Protein AF-F2Q1A2-F1 (afdb_monomer)

Nearest PDB structures (foldseek):
  2g0q-assembly1_A  TM=7.206E-01  e=4.150E-07  Arabidopsis thaliana
  2jqv-assembly1_A  TM=7.112E-01  e=9.853E-07  Arabidopsis thaliana
  3jud-assembly1_A  TM=7.748E-01  e=4.427E-05  Homo sapiens
  3jub-assembly1_A  TM=7.710E-01  e=8.843E-05  Homo sapiens
  1vkb-assembly1_A  TM=7.550E-01  e=1.114E-04  Mus musculus

InterPro domains:
  IPR009288 Gamma-glutamylcyclotransferase, AIG2-like domain [PF06094] (17-131)
  IPR013024 Gamma-glutamyl cyclotransferase-like [cd06661] (17-91)
  IPR036568 Gamma-glutamyl cyclotransferase-like superfamily [SSF110857] (16-125)
  IPR045038 Protein AIG2-like [PTHR31544] (1-139)

Mean predicted aligned error: 6.3 Å

Secondary structure (DSSP, 8-state):
---------PPPPPEEEEE-SGGG-HHHHHHHHT-SSPPP-EEEEEEEEEEEEETTEEEEEEEEEEEEEEEEEEEEEE-SHHHHHHHHHHHGGGEEEEEEEEEESSSPSPSEEEEEEEEE-S-GGGEE-----HHHHHHHTT---

Sequence (145 aa):
MAEQTKSHIADPPTGLYFFYGTLMDPTLLVQLLHLDKLPDLRPASIKGYKFKLWGPYPALLDDEHDNSAVIEGAVYNVESVEHAHALANYETKNYTTGTTTAYYSDGQQPETDQVTIYVFAGNRSDLTEGDFNLQRWMKMMGRGK

Organism: Trichophyton equinum (strain ATCC MYA-4606 / CBS 127.97) (NCBI:txid559882)

Foldseek 3Di:
DDPPPPPCPDQQDFFKAWDLWQVLPQVVLCVLVVDPDRFDWFKWKFAFWDWFDLDQTIAIAPVDTDRPDIGITTMGGGPDSSSSVSVDVVCDPQWDKDWGKIATDPPDPPRIDIHIYIHGPDDPVSTDHDDHDNQVVCVVVVNHD

Solvent-accessible surface area (backbone atoms only — not comparable to full-atom values): 8452 Å² total; per-residue (Å²): 144,77,84,77,77,73,77,79,73,70,79,54,73,62,42,44,31,46,30,69,45,76,71,59,38,41,70,53,43,24,69,66,58,69,47,96,54,76,64,78,61,48,51,24,32,38,67,32,49,38,60,29,20,49,77,94,39,62,30,35,38,94,88,47,70,32,85,84,35,71,48,68,36,24,35,38,75,36,89,40,58,69,46,24,46,44,51,50,62,70,59,36,83,43,36,43,81,46,74,48,62,36,39,50,74,80,86,53,86,71,54,58,47,76,23,39,31,70,30,51,58,53,70,71,88,63,49,40,89,61,82,79,52,65,69,62,52,30,49,74,70,70,68,52,130

Structure (mmCIF, N/CA/C/O backbone):
data_AF-F2Q1A2-F1
#
_entry.id   AF-F2Q1A2-F1
#
loop_
_atom_site.group_PDB
_atom_site.id
_atom_site.type_symbol
_atom_site.label_atom_id
_atom_site.label_alt_id
_atom_site.label_comp_id
_atom_site.label_asym_id
_atom_site.label_entity_id
_atom_site.label_seq_id
_atom_site.pdbx_PDB_ins_code
_atom_site.Cartn_x
_atom_site.Cartn_y
_atom_site.Cartn_z
_atom_site.occupancy
_atom_site.B_iso_or_equiv
_atom_site.auth_seq_id
_atom_site.auth_comp_id
_atom_site.auth_asym_id
_atom_site.auth_atom_id
_atom_site.pdbx_PDB_model_num
ATOM 1 N N . MET A 1 1 ? 30.520 -30.993 2.837 1.00 45.31 1 MET A N 1
ATOM 2 C CA . MET A 1 1 ? 30.587 -29.527 2.686 1.00 45.31 1 MET A CA 1
ATOM 3 C C . MET A 1 1 ? 29.763 -29.127 1.478 1.00 45.31 1 MET A C 1
ATOM 5 O O . MET A 1 1 ? 30.230 -29.312 0.366 1.00 45.31 1 MET A O 1
ATOM 9 N N . ALA A 1 2 ? 28.524 -28.703 1.719 1.00 41.09 2 ALA A N 1
ATOM 10 C CA . ALA A 1 2 ? 27.712 -27.808 0.891 1.00 41.09 2 ALA A CA 1
ATOM 11 C C . ALA A 1 2 ? 26.308 -27.815 1.513 1.00 41.09 2 ALA A C 1
ATOM 13 O O . ALA A 1 2 ? 25.396 -28.476 1.022 1.00 41.09 2 ALA A O 1
ATOM 14 N N . GLU A 1 3 ? 26.161 -27.141 2.654 1.00 39.50 3 GLU A N 1
ATOM 15 C CA . GLU A 1 3 ? 24.845 -26.666 3.073 1.00 39.50 3 GLU A CA 1
ATOM 16 C C . GLU A 1 3 ? 24.405 -25.657 2.013 1.00 39.50 3 GLU A C 1
ATOM 18 O O . GLU A 1 3 ? 24.908 -24.537 1.948 1.00 39.50 3 GLU A O 1
ATOM 23 N N . GLN A 1 4 ? 23.520 -26.088 1.116 1.00 40.78 4 GLN A N 1
ATOM 24 C CA . GLN A 1 4 ? 22.734 -25.158 0.324 1.00 40.78 4 GLN A CA 1
ATOM 25 C C . GLN A 1 4 ? 21.792 -24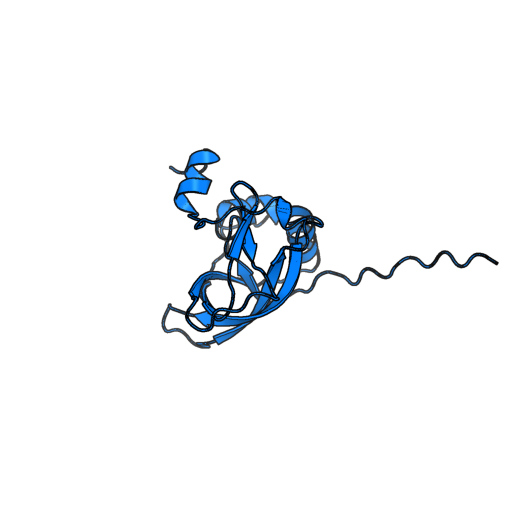.475 1.308 1.00 40.78 4 GLN A C 1
ATOM 27 O O . GLN A 1 4 ? 20.788 -25.049 1.732 1.00 40.78 4 GLN A O 1
ATOM 32 N N . THR A 1 5 ? 22.159 -23.267 1.721 1.00 42.56 5 THR A N 1
ATOM 33 C CA . THR A 1 5 ? 21.285 -22.366 2.456 1.00 42.56 5 THR A CA 1
ATOM 34 C C . THR A 1 5 ? 20.103 -22.043 1.553 1.00 42.56 5 THR A C 1
ATOM 36 O O . THR A 1 5 ? 20.137 -21.142 0.720 1.00 42.56 5 THR A O 1
ATOM 39 N N . LYS A 1 6 ? 19.039 -22.835 1.690 1.00 42.94 6 LYS A N 1
ATOM 40 C CA . LYS A 1 6 ? 17.701 -22.469 1.245 1.00 42.94 6 LYS A CA 1
ATOM 41 C C . LYS A 1 6 ? 17.412 -21.145 1.944 1.00 42.94 6 LYS A C 1
ATOM 43 O O . LYS A 1 6 ? 17.236 -21.128 3.162 1.00 42.94 6 LYS A O 1
ATOM 48 N N . SER A 1 7 ? 17.494 -20.037 1.213 1.00 43.69 7 SER A N 1
ATOM 49 C CA . SER A 1 7 ? 17.090 -18.730 1.711 1.00 43.69 7 SER A CA 1
ATOM 50 C C . SER A 1 7 ? 15.683 -18.903 2.271 1.00 43.69 7 SER A C 1
ATOM 52 O O . SER A 1 7 ? 14.751 -19.218 1.533 1.00 43.69 7 SER A O 1
ATOM 54 N N . HIS A 1 8 ? 15.550 -18.803 3.595 1.00 45.00 8 HIS A N 1
ATOM 55 C CA . HIS A 1 8 ? 14.261 -18.700 4.265 1.00 45.00 8 HIS A CA 1
ATOM 56 C C . HIS A 1 8 ? 13.686 -17.349 3.840 1.00 45.00 8 HIS A C 1
ATOM 58 O O . HIS A 1 8 ? 13.868 -16.340 4.515 1.00 45.00 8 HIS A O 1
ATOM 64 N N . ILE A 1 9 ? 13.081 -17.304 2.654 1.00 58.97 9 ILE A N 1
ATOM 65 C CA . ILE A 1 9 ? 12.183 -16.218 2.300 1.00 58.97 9 ILE A CA 1
ATOM 66 C C . ILE A 1 9 ? 11.008 -16.427 3.246 1.00 58.97 9 ILE A C 1
ATOM 68 O O . ILE A 1 9 ? 10.265 -17.396 3.099 1.00 58.97 9 ILE A O 1
ATOM 72 N N . ALA A 1 10 ? 10.948 -15.612 4.298 1.00 75.06 10 ALA A N 1
ATOM 73 C CA . ALA A 1 10 ? 9.796 -15.591 5.180 1.00 75.06 10 ALA A CA 1
ATOM 74 C C . ALA A 1 10 ? 8.549 -15.320 4.333 1.00 75.06 10 ALA A C 1
ATOM 76 O O . ALA A 1 10 ? 8.616 -14.552 3.368 1.00 75.06 10 ALA A O 1
ATOM 77 N N . ASP A 1 11 ? 7.440 -15.971 4.673 1.00 84.88 11 ASP A N 1
ATOM 78 C CA . ASP A 1 11 ? 6.167 -15.706 4.017 1.00 84.88 11 ASP A CA 1
ATOM 79 C C . ASP A 1 11 ? 5.836 -14.201 4.076 1.00 84.88 11 ASP A C 1
ATOM 81 O O . ASP A 1 11 ? 6.141 -13.542 5.080 1.00 84.88 11 ASP A O 1
ATOM 85 N N . PRO A 1 12 ? 5.232 -13.634 3.015 1.00 87.81 12 PRO A N 1
ATOM 86 C CA . PRO A 1 12 ? 4.746 -12.266 3.051 1.00 87.81 12 PRO A CA 1
ATOM 87 C C . PRO A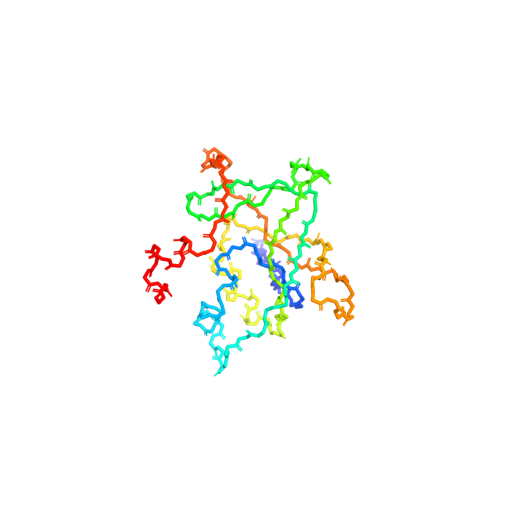 1 12 ? 3.703 -12.115 4.172 1.00 87.81 12 PRO A C 1
ATOM 89 O O . PRO A 1 12 ? 2.973 -13.067 4.472 1.00 87.81 12 PRO A O 1
ATOM 92 N N . PRO A 1 13 ? 3.631 -10.939 4.817 1.00 91.06 13 PRO A N 1
ATOM 93 C CA . PRO A 1 13 ? 2.781 -10.762 5.984 1.00 91.06 13 PRO A CA 1
ATOM 94 C C . PRO A 1 13 ? 1.291 -10.857 5.630 1.00 91.06 13 PRO A C 1
ATOM 96 O O . PRO A 1 13 ? 0.854 -10.464 4.559 1.00 91.06 13 PRO A O 1
ATOM 99 N N . THR A 1 14 ? 0.479 -11.350 6.559 1.00 95.31 14 THR A N 1
ATOM 100 C CA . THR A 1 14 ? -0.981 -11.167 6.527 1.00 95.31 14 THR A CA 1
ATOM 101 C C . THR A 1 14 ? -1.369 -9.947 7.362 1.00 95.31 14 THR A C 1
ATOM 103 O O . THR A 1 14 ? -0.595 -9.513 8.217 1.00 95.31 14 THR A O 1
ATOM 106 N N . GLY A 1 15 ? -2.584 -9.431 7.182 1.00 96.56 15 GLY A N 1
ATOM 107 C CA . GLY A 1 15 ? -3.119 -8.299 7.942 1.00 96.56 15 GLY A CA 1
ATOM 108 C C . GLY A 1 15 ? -3.523 -7.127 7.055 1.00 96.56 15 GLY A C 1
ATOM 109 O O . GLY A 1 15 ? -3.895 -7.309 5.899 1.00 96.56 15 GLY A O 1
ATOM 110 N N . LEU A 1 16 ? -3.481 -5.913 7.603 1.00 98.00 16 LEU A N 1
ATOM 111 C CA . LEU A 1 16 ? -3.947 -4.716 6.907 1.00 98.00 16 LEU A CA 1
ATOM 112 C C . LEU A 1 16 ? -2.912 -4.222 5.898 1.00 98.00 16 LEU A C 1
ATOM 114 O O . LEU A 1 16 ? -1.782 -3.907 6.261 1.00 98.00 16 LEU A O 1
ATOM 118 N N . TYR A 1 17 ? -3.325 -4.096 4.643 1.00 97.94 17 TYR A N 1
ATOM 119 C CA . TYR A 1 17 ? -2.534 -3.531 3.558 1.00 97.94 17 TYR A CA 1
ATOM 120 C C . TYR A 1 17 ? -3.144 -2.221 3.094 1.00 97.94 17 TYR A C 1
ATOM 122 O O . TYR A 1 17 ? -4.350 -2.154 2.880 1.00 97.94 17 TYR A O 1
ATOM 130 N N . PHE A 1 18 ? -2.316 -1.203 2.880 1.00 97.69 18 PHE A N 1
ATOM 131 C CA . PHE A 1 18 ? -2.725 0.034 2.229 1.00 97.69 18 PHE A CA 1
ATOM 132 C C . PHE A 1 18 ? -2.297 0.030 0.762 1.00 97.69 18 PHE A C 1
ATOM 134 O O . PHE A 1 18 ? -1.112 -0.057 0.431 1.00 97.69 18 PHE A O 1
ATOM 141 N N . PHE A 1 19 ? -3.283 0.148 -0.121 1.00 96.44 19 PHE A N 1
ATOM 142 C CA . PHE A 1 19 ? -3.099 0.224 -1.560 1.00 96.44 19 PHE A CA 1
ATOM 143 C C . PHE A 1 19 ? -3.257 1.665 -2.038 1.00 96.44 19 PHE A C 1
ATOM 145 O O . PHE A 1 19 ? -4.236 2.330 -1.716 1.00 96.44 19 PHE A 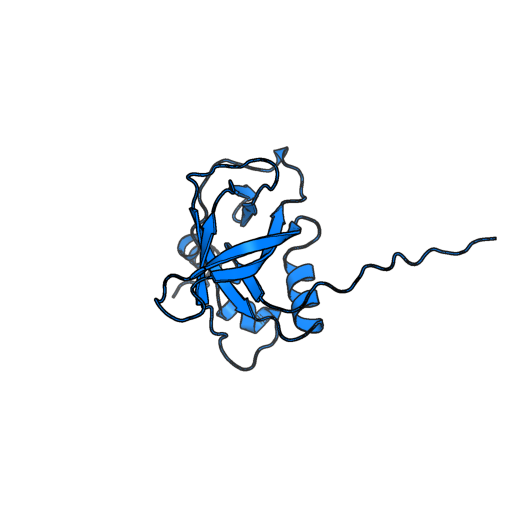O 1
ATOM 152 N N . TYR A 1 20 ? -2.308 2.110 -2.860 1.00 94.12 20 TYR A N 1
ATOM 153 C CA . TYR A 1 20 ? -2.262 3.450 -3.461 1.00 94.12 20 TYR A CA 1
ATOM 154 C C . TYR A 1 20 ? -2.123 3.395 -4.991 1.00 94.12 20 TYR A C 1
ATOM 156 O O . TYR A 1 20 ? -1.728 4.359 -5.641 1.00 94.12 20 TYR A O 1
ATOM 164 N N . GLY A 1 21 ? -2.428 2.237 -5.583 1.00 91.69 21 GLY A N 1
ATOM 165 C CA . GLY A 1 21 ? -2.260 1.968 -7.008 1.00 91.69 21 GLY A CA 1
ATOM 166 C C . GLY A 1 21 ? -3.351 1.068 -7.570 1.00 91.69 21 GLY A C 1
ATOM 167 O O . GLY A 1 21 ? -4.518 1.159 -7.201 1.00 91.69 21 GLY A O 1
ATOM 168 N N . THR A 1 22 ? -2.971 0.173 -8.477 1.00 91.56 22 THR A N 1
ATOM 169 C CA . THR A 1 22 ? -3.924 -0.685 -9.205 1.00 91.56 22 THR A CA 1
ATOM 170 C C . THR A 1 22 ? -4.713 -1.633 -8.302 1.00 91.56 22 THR A C 1
ATOM 172 O O . THR A 1 22 ? -5.876 -1.907 -8.582 1.00 91.56 22 THR A O 1
ATOM 175 N N . LEU A 1 23 ? -4.130 -2.050 -7.174 1.00 93.75 23 LEU A N 1
ATOM 176 C CA . LEU A 1 23 ? -4.779 -2.886 -6.158 1.00 93.75 23 LEU A CA 1
ATOM 177 C C . LEU A 1 23 ? -5.965 -2.200 -5.451 1.00 93.75 23 LEU A C 1
ATOM 179 O O . LEU A 1 23 ? -6.711 -2.862 -4.739 1.00 93.75 23 LEU A O 1
ATOM 183 N N . MET A 1 24 ? -6.186 -0.899 -5.675 1.00 93.75 24 MET A N 1
ATOM 184 C CA . MET A 1 24 ? -7.414 -0.216 -5.251 1.00 93.75 24 MET A CA 1
ATOM 185 C C . MET A 1 24 ? -8.643 -0.590 -6.096 1.00 93.75 24 MET A C 1
ATOM 187 O O . MET A 1 24 ? -9.753 -0.234 -5.716 1.00 93.75 24 MET A O 1
ATOM 191 N N . ASP A 1 25 ? -8.481 -1.261 -7.244 1.00 92.19 25 ASP A N 1
ATOM 192 C CA . ASP A 1 25 ? -9.607 -1.777 -8.029 1.00 92.19 25 ASP A CA 1
ATOM 193 C C . ASP A 1 25 ? -10.128 -3.090 -7.410 1.00 92.19 25 ASP A C 1
ATOM 195 O O . ASP A 1 25 ? -9.465 -4.127 -7.533 1.00 92.19 25 ASP A O 1
ATOM 199 N N . PRO A 1 26 ? -11.337 -3.114 -6.811 1.00 92.56 26 PRO A N 1
ATOM 200 C CA . PRO A 1 26 ? -11.860 -4.322 -6.174 1.00 92.56 26 PRO A CA 1
ATOM 201 C C . PRO A 1 26 ? -12.034 -5.475 -7.175 1.00 92.56 26 PRO A C 1
ATOM 203 O O . PRO A 1 26 ? -11.910 -6.644 -6.814 1.00 92.56 26 PRO A O 1
ATOM 206 N N . THR A 1 27 ? -12.271 -5.164 -8.455 1.00 92.44 27 THR A N 1
ATOM 207 C CA . THR A 1 27 ? -12.394 -6.176 -9.515 1.00 92.44 27 THR A CA 1
ATOM 208 C C . THR A 1 27 ? -11.058 -6.862 -9.794 1.00 92.44 27 THR A C 1
ATOM 210 O O . THR A 1 27 ? -11.026 -8.045 -10.133 1.00 92.44 27 THR A O 1
ATOM 213 N N . LEU A 1 28 ? -9.941 -6.138 -9.664 1.00 92.38 28 LEU A N 1
ATOM 214 C CA . LEU A 1 28 ? -8.605 -6.715 -9.802 1.00 92.38 28 LEU A CA 1
ATOM 215 C C . LEU A 1 28 ? -8.321 -7.654 -8.634 1.00 92.38 28 LEU A C 1
ATOM 217 O O . LEU A 1 28 ? -7.845 -8.760 -8.865 1.00 92.38 28 LEU A O 1
ATOM 221 N N . LEU A 1 29 ? -8.680 -7.257 -7.412 1.00 94.50 29 LEU A N 1
ATOM 222 C CA . LEU A 1 29 ? -8.514 -8.101 -6.228 1.00 94.50 29 LEU A CA 1
ATOM 223 C C . LEU A 1 29 ? -9.318 -9.402 -6.326 1.00 94.50 29 LEU A C 1
ATOM 225 O O . LEU A 1 29 ? -8.780 -10.460 -6.023 1.00 94.50 29 LEU A O 1
ATOM 229 N N . VAL A 1 30 ? -10.561 -9.358 -6.818 1.00 95.00 30 VAL A N 1
ATOM 230 C CA . VAL A 1 30 ? -11.353 -10.576 -7.077 1.00 95.00 30 VAL A CA 1
ATOM 231 C C . VAL A 1 30 ? -10.623 -11.525 -8.028 1.00 95.00 30 VAL A C 1
ATOM 233 O O . VAL A 1 30 ? -10.549 -12.721 -7.766 1.00 95.00 30 VAL A O 1
ATOM 236 N N . GLN A 1 31 ? -10.071 -10.999 -9.123 1.00 93.31 31 GLN A N 1
ATOM 237 C CA . GLN A 1 31 ? -9.358 -11.801 -10.121 1.00 93.31 31 GLN A CA 1
ATOM 238 C C . GLN A 1 31 ? -8.041 -12.363 -9.580 1.00 93.31 31 GLN A C 1
ATOM 240 O O . GLN A 1 31 ? -7.725 -13.520 -9.838 1.00 93.31 31 GLN A O 1
ATOM 245 N N . LEU A 1 32 ? -7.283 -11.541 -8.854 1.00 94.12 32 LEU A N 1
ATOM 246 C CA . LEU A 1 32 ? -5.951 -11.874 -8.359 1.00 94.12 32 LEU A CA 1
ATOM 247 C C . LEU A 1 32 ? -5.996 -12.833 -7.166 1.00 94.12 32 LEU A C 1
ATOM 249 O O . LEU A 1 32 ? -5.169 -13.734 -7.074 1.00 94.12 32 LEU A O 1
ATOM 253 N N . LEU A 1 33 ? -6.947 -12.627 -6.254 1.00 94.94 33 LEU A N 1
ATOM 254 C CA . LEU A 1 33 ? -7.074 -13.382 -5.005 1.00 94.94 33 LEU A CA 1
ATOM 255 C C . LEU A 1 33 ? -8.160 -14.462 -5.076 1.00 94.94 33 LEU A C 1
ATOM 257 O O . LEU A 1 33 ? -8.403 -15.140 -4.088 1.00 94.94 33 LEU A O 1
ATOM 261 N N . HIS A 1 34 ? -8.818 -14.625 -6.228 1.00 93.94 34 HIS A N 1
ATOM 262 C CA . HIS A 1 34 ? -9.897 -15.596 -6.432 1.00 93.94 34 HIS A CA 1
ATOM 263 C C . HIS A 1 34 ? -11.054 -15.457 -5.421 1.00 93.94 34 HIS A C 1
ATOM 265 O O . HIS A 1 34 ? -11.595 -16.452 -4.945 1.00 93.94 34 HIS A O 1
ATOM 271 N N . LEU A 1 35 ? -11.444 -14.219 -5.093 1.00 93.81 35 LEU A N 1
ATOM 272 C CA . LEU A 1 35 ? -12.502 -13.949 -4.110 1.00 93.81 35 LEU A CA 1
ATOM 273 C C . LEU A 1 35 ? -13.895 -14.259 -4.676 1.00 93.81 35 LEU A C 1
ATOM 275 O O . LEU A 1 35 ? -14.201 -13.912 -5.815 1.00 93.81 35 LEU A O 1
ATOM 279 N N . ASP A 1 36 ? -14.793 -14.794 -3.847 1.00 93.06 36 ASP A N 1
ATOM 280 C CA . ASP A 1 36 ? -16.190 -15.047 -4.239 1.00 93.06 36 ASP A CA 1
ATOM 281 C C . ASP A 1 36 ? -17.030 -13.769 -4.411 1.00 93.06 36 ASP A C 1
ATOM 283 O O .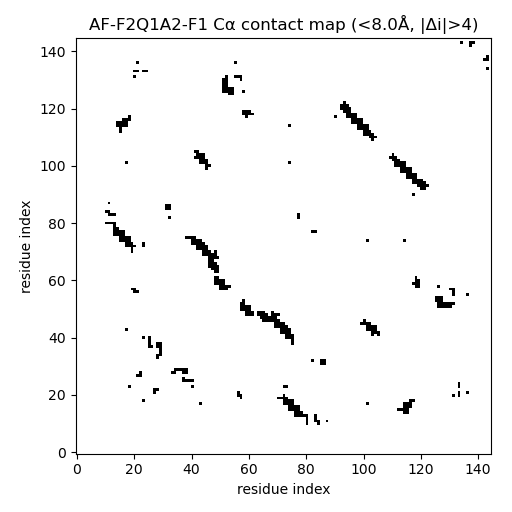 ASP A 1 36 ? -18.075 -13.773 -5.066 1.00 93.06 36 ASP A O 1
ATOM 287 N N . LYS A 1 37 ? -16.606 -12.661 -3.792 1.00 92.81 37 LYS A N 1
ATOM 288 C CA . LYS A 1 37 ? -17.311 -11.373 -3.800 1.00 92.81 37 LYS A CA 1
ATOM 289 C C . LYS A 1 37 ? -16.334 -10.208 -3.895 1.00 92.81 37 LYS A C 1
ATOM 291 O O . LYS A 1 37 ? -15.162 -10.345 -3.552 1.00 92.81 37 LYS A O 1
ATOM 296 N N . LEU A 1 38 ? -16.847 -9.046 -4.300 1.00 93.31 38 LEU A N 1
ATOM 297 C CA . LEU A 1 38 ? -16.075 -7.805 -4.269 1.00 93.31 38 LEU A CA 1
ATOM 298 C C . LEU A 1 38 ? -15.634 -7.506 -2.824 1.00 93.31 38 LEU A C 1
ATOM 300 O O . LEU A 1 38 ? -16.488 -7.507 -1.929 1.00 93.31 38 LEU A O 1
ATOM 304 N N . PRO A 1 39 ? -14.329 -7.286 -2.585 1.00 94.19 39 PRO A N 1
ATOM 305 C CA . PRO A 1 39 ? -13.831 -6.932 -1.267 1.00 94.19 39 PRO A CA 1
ATOM 306 C C . PRO A 1 39 ? -14.234 -5.503 -0.905 1.00 94.19 39 PRO A C 1
ATOM 308 O O . PRO A 1 39 ? -14.345 -4.638 -1.777 1.00 94.19 39 PRO A O 1
ATOM 311 N N . ASP A 1 40 ? -14.414 -5.266 0.391 1.00 91.88 40 ASP A N 1
ATOM 312 C CA . ASP A 1 40 ? -14.559 -3.916 0.923 1.00 91.88 40 ASP A CA 1
ATOM 313 C C . ASP A 1 40 ? -13.168 -3.305 1.126 1.00 91.88 40 ASP A C 1
ATOM 315 O O . ASP A 1 40 ? -12.277 -3.927 1.711 1.00 91.88 40 ASP A O 1
ATOM 319 N N . LEU A 1 41 ? -12.979 -2.111 0.577 1.00 95.75 41 LEU A N 1
ATOM 320 C CA . LEU A 1 41 ? -11.738 -1.351 0.609 1.00 95.75 41 LEU A CA 1
ATOM 321 C C . LEU A 1 41 ? -12.019 -0.079 1.397 1.00 95.75 41 LEU A C 1
ATOM 323 O O . LEU A 1 41 ? -12.728 0.807 0.918 1.00 95.75 41 LEU A O 1
ATOM 327 N N . ARG A 1 42 ? -11.470 0.002 2.609 1.00 96.94 42 ARG A N 1
ATOM 328 C CA . ARG A 1 42 ? -11.753 1.102 3.527 1.00 96.94 42 ARG A CA 1
ATOM 329 C C . ARG A 1 42 ? -10.954 2.345 3.109 1.00 96.94 42 ARG A C 1
ATOM 331 O O . ARG A 1 42 ? -9.723 2.276 3.124 1.00 96.94 42 ARG A O 1
ATOM 338 N N . PRO A 1 43 ? -11.590 3.472 2.735 1.00 97.12 43 PRO A N 1
ATOM 339 C CA . PRO A 1 43 ? -10.874 4.656 2.260 1.00 97.12 43 PRO A CA 1
ATOM 340 C C . PRO A 1 43 ? -9.931 5.219 3.325 1.00 97.12 43 PRO A C 1
ATOM 342 O O . PRO A 1 43 ? -10.338 5.471 4.465 1.00 97.12 43 PRO A O 1
ATOM 345 N N . ALA A 1 44 ? -8.674 5.443 2.952 1.00 97.69 44 ALA A N 1
ATOM 346 C CA . ALA A 1 44 ? -7.654 5.926 3.870 1.00 97.69 44 ALA A CA 1
ATOM 347 C 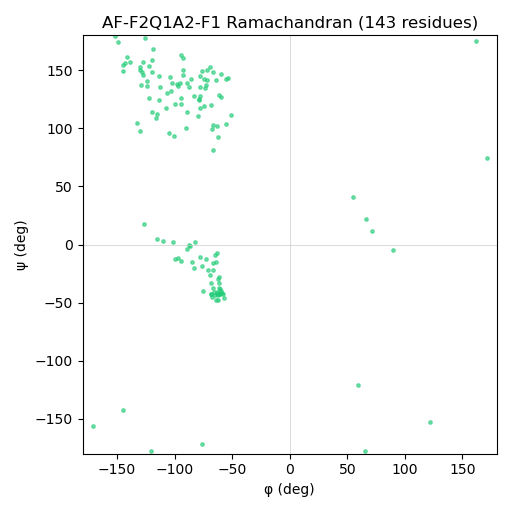C . ALA A 1 44 ? -6.600 6.783 3.163 1.00 97.69 44 ALA A C 1
ATOM 349 O O . ALA A 1 44 ? -6.563 6.897 1.941 1.00 97.69 44 ALA A O 1
ATOM 350 N N . SER A 1 45 ? -5.698 7.358 3.947 1.00 96.44 45 SER A N 1
ATOM 351 C CA . SER A 1 45 ? -4.519 8.057 3.447 1.00 96.44 45 SER A CA 1
ATOM 352 C C . SER A 1 45 ? -3.283 7.736 4.278 1.00 96.44 45 SER A C 1
ATOM 354 O O . SER A 1 45 ? -3.389 7.376 5.451 1.00 96.44 45 SER A O 1
ATOM 356 N N . ILE A 1 46 ? -2.107 7.903 3.683 1.00 95.62 46 ILE A N 1
ATOM 357 C CA . ILE A 1 46 ? -0.817 7.896 4.383 1.00 95.62 46 ILE A CA 1
ATOM 358 C C . ILE A 1 46 ? -0.127 9.247 4.188 1.00 95.62 46 ILE A C 1
ATOM 360 O O . ILE A 1 46 ? -0.443 9.993 3.259 1.00 95.62 46 ILE A O 1
ATOM 364 N N . LYS A 1 47 ? 0.805 9.583 5.078 1.00 93.06 47 LYS A N 1
ATOM 365 C CA . LYS A 1 47 ? 1.485 10.887 5.099 1.00 93.06 47 LYS A CA 1
ATOM 366 C C . LYS A 1 47 ? 2.992 10.712 5.112 1.00 93.06 47 LYS A C 1
ATOM 368 O O . LYS A 1 47 ? 3.482 9.688 5.576 1.00 93.06 47 LYS A O 1
ATOM 373 N N . GLY A 1 48 ? 3.716 11.738 4.675 1.00 89.19 48 GLY A N 1
ATOM 374 C CA . GLY A 1 48 ? 5.171 11.781 4.824 1.00 89.19 48 GLY A CA 1
ATOM 375 C C . GLY A 1 48 ? 5.948 11.162 3.668 1.00 89.19 48 GLY A C 1
ATOM 376 O O . GLY A 1 48 ? 7.166 11.281 3.660 1.00 89.19 48 GLY A O 1
ATOM 377 N N . TYR A 1 49 ? 5.280 10.554 2.686 1.00 89.31 49 TYR A N 1
ATOM 378 C CA . TYR A 1 49 ? 5.928 9.905 1.548 1.00 89.31 49 TYR A CA 1
ATOM 379 C C . TYR A 1 49 ? 5.821 10.742 0.285 1.00 89.31 49 TYR A C 1
ATOM 381 O O . TYR A 1 49 ? 4.773 11.325 -0.003 1.00 89.31 49 TYR A O 1
ATOM 389 N N . LYS A 1 50 ? 6.876 10.709 -0.527 1.00 86.81 50 LYS A N 1
ATOM 390 C CA . LYS A 1 50 ? 6.770 11.033 -1.947 1.00 86.81 50 LYS A CA 1
ATOM 391 C C . LYS A 1 50 ? 6.521 9.766 -2.754 1.00 86.81 50 LYS A C 1
ATOM 393 O O . LYS A 1 50 ? 7.000 8.683 -2.414 1.00 86.81 50 LYS A O 1
ATOM 398 N N . PHE A 1 51 ? 5.818 9.917 -3.868 1.00 86.31 51 PHE A N 1
ATOM 399 C CA . PHE A 1 51 ? 5.769 8.888 -4.894 1.00 86.31 51 PHE A CA 1
ATOM 400 C C . PHE A 1 51 ? 6.074 9.490 -6.265 1.00 86.31 51 PHE A C 1
ATOM 402 O O . PHE A 1 51 ? 5.877 10.681 -6.506 1.00 86.31 51 PHE A O 1
ATOM 409 N N . LYS A 1 52 ? 6.606 8.650 -7.148 1.00 91.56 52 LYS A N 1
ATOM 410 C CA . LYS A 1 52 ? 6.819 8.924 -8.573 1.00 91.56 52 LYS A CA 1
ATOM 411 C C . LYS A 1 52 ? 6.041 7.899 -9.392 1.00 91.56 52 LYS A C 1
ATOM 413 O O . LYS A 1 52 ? 5.351 7.049 -8.835 1.00 91.56 52 LYS A O 1
ATOM 418 N N . LEU A 1 53 ? 6.159 7.955 -10.712 1.00 91.56 53 LEU A N 1
ATOM 419 C CA . LEU A 1 53 ? 5.586 6.952 -11.600 1.00 91.56 53 LEU A CA 1
ATOM 420 C C . LEU A 1 53 ? 6.677 6.047 -12.178 1.00 91.56 53 LEU A C 1
ATOM 422 O O . LEU A 1 53 ? 7.662 6.537 -12.723 1.00 91.56 53 LEU A O 1
ATOM 426 N N . TRP A 1 54 ? 6.469 4.734 -12.101 1.00 90.56 54 TRP A N 1
ATOM 427 C CA . TRP A 1 54 ? 7.174 3.721 -12.881 1.00 90.56 54 TRP A CA 1
ATOM 428 C C . TRP A 1 54 ? 6.275 3.298 -14.049 1.00 90.56 54 TRP A C 1
ATOM 430 O O . TRP A 1 54 ? 5.375 2.465 -13.911 1.00 90.56 54 TRP A O 1
ATOM 440 N N . GLY A 1 55 ? 6.447 3.946 -15.204 1.00 87.94 55 GLY A N 1
ATOM 441 C CA . GLY A 1 55 ? 5.483 3.835 -16.300 1.00 87.94 55 GLY A CA 1
ATOM 442 C C . GLY A 1 55 ? 4.089 4.314 -15.852 1.00 87.94 55 GLY A C 1
ATOM 443 O O . GLY A 1 55 ? 3.958 5.470 -15.456 1.00 87.94 55 GLY A O 1
ATOM 444 N N . PRO A 1 56 ? 3.032 3.478 -15.907 1.00 86.12 56 PRO A N 1
ATOM 445 C CA . PRO A 1 56 ? 1.702 3.847 -15.421 1.00 86.12 56 PRO A CA 1
ATOM 446 C C . PRO A 1 56 ? 1.476 3.558 -13.923 1.00 86.12 56 PRO A C 1
ATOM 448 O O . PRO A 1 56 ? 0.366 3.789 -13.443 1.00 86.12 56 PRO A O 1
ATOM 451 N N . TYR A 1 57 ? 2.464 3.013 -13.206 1.00 89.44 57 TYR A N 1
ATOM 452 C CA . TYR A 1 57 ? 2.306 2.531 -11.831 1.00 89.44 57 TYR A CA 1
ATOM 453 C C . TYR A 1 57 ? 2.891 3.517 -10.814 1.00 89.44 57 TYR A C 1
ATOM 455 O O . TYR A 1 57 ? 3.971 4.057 -11.055 1.00 89.44 57 TYR A O 1
ATOM 463 N N . PRO A 1 58 ? 2.225 3.758 -9.674 1.00 91.25 58 PRO A N 1
ATOM 464 C CA . PRO A 1 58 ? 2.783 4.597 -8.625 1.00 91.25 58 PRO A CA 1
ATOM 465 C C . PRO A 1 58 ? 3.928 3.872 -7.912 1.00 91.25 58 PRO A C 1
ATOM 467 O O . PRO A 1 58 ? 3.874 2.668 -7.671 1.00 91.25 58 PRO A O 1
ATOM 470 N N . ALA A 1 59 ? 4.966 4.620 -7.564 1.00 92.62 59 ALA A N 1
ATOM 471 C CA . ALA A 1 59 ? 6.192 4.136 -6.950 1.00 92.62 59 ALA A CA 1
ATOM 472 C C . ALA A 1 59 ? 6.508 4.993 -5.721 1.00 92.62 59 ALA A C 1
ATOM 474 O O . ALA A 1 59 ? 7.052 6.092 -5.847 1.00 92.62 59 ALA A O 1
ATOM 475 N N . LEU A 1 60 ? 6.125 4.506 -4.540 1.00 93.12 60 LEU A N 1
ATOM 476 C CA . LEU A 1 60 ? 6.411 5.156 -3.260 1.00 93.12 60 LEU A CA 1
ATOM 477 C C . LEU A 1 60 ? 7.897 5.006 -2.908 1.00 93.12 60 LEU A C 1
ATOM 479 O O . LEU A 1 60 ? 8.463 3.927 -3.087 1.00 93.12 60 LEU A O 1
ATOM 483 N N . LEU A 1 61 ? 8.520 6.082 -2.423 1.00 89.38 61 LEU A N 1
ATOM 484 C CA . LEU A 1 61 ? 9.944 6.142 -2.079 1.00 89.38 61 LEU A CA 1
ATOM 485 C C . LEU A 1 61 ? 10.118 6.324 -0.565 1.00 89.38 61 LEU A C 1
ATOM 487 O O . LEU A 1 61 ? 9.559 7.261 0.002 1.00 89.38 61 LEU A O 1
ATOM 491 N N . ASP A 1 62 ? 10.870 5.436 0.092 1.00 83.06 62 ASP A N 1
ATOM 492 C CA . ASP A 1 62 ? 11.034 5.424 1.558 1.00 83.06 62 ASP A CA 1
ATOM 493 C C . ASP A 1 62 ? 12.129 6.357 2.096 1.00 83.06 62 ASP A C 1
ATOM 495 O O . ASP A 1 62 ? 12.158 6.647 3.286 1.00 83.06 62 ASP A O 1
ATOM 499 N N . ASP A 1 63 ? 13.028 6.848 1.247 1.00 81.50 63 ASP A N 1
ATOM 500 C CA . ASP A 1 63 ? 14.092 7.788 1.628 1.00 81.50 63 ASP A CA 1
ATOM 501 C C . ASP A 1 63 ? 13.755 9.246 1.282 1.00 81.50 63 ASP A C 1
ATOM 503 O O . ASP A 1 63 ? 14.435 10.169 1.732 1.00 81.50 63 ASP A O 1
ATOM 507 N N . GLU A 1 64 ? 12.708 9.470 0.485 1.00 79.56 64 GLU A N 1
ATOM 508 C CA . GLU A 1 64 ? 12.240 10.800 0.110 1.00 79.56 64 GLU A CA 1
ATOM 509 C C . GLU A 1 64 ? 10.968 11.143 0.887 1.00 79.56 64 GLU A C 1
ATOM 511 O O . GLU A 1 64 ? 9.854 10.791 0.490 1.00 79.56 64 GLU A O 1
ATOM 516 N N . HIS A 1 65 ? 11.133 11.867 1.995 1.00 80.94 65 HIS A N 1
ATOM 517 C CA . HIS A 1 65 ? 10.008 12.272 2.829 1.00 80.94 65 HIS A CA 1
ATOM 518 C C . HIS A 1 65 ? 9.539 13.700 2.550 1.00 80.94 65 HIS A C 1
ATOM 520 O O . HIS A 1 65 ? 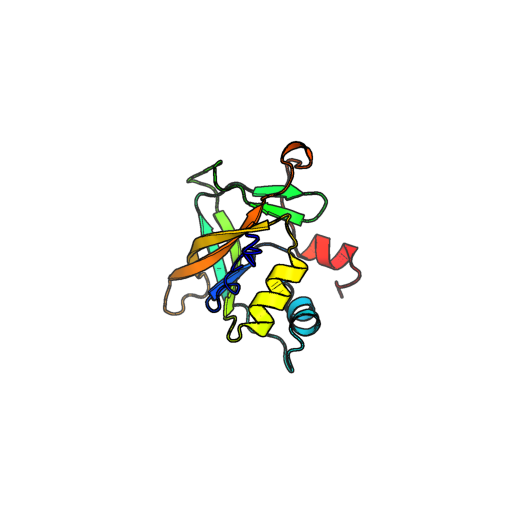10.330 14.636 2.414 1.00 80.94 65 HIS A O 1
ATOM 526 N N . ASP A 1 66 ? 8.220 13.864 2.519 1.00 84.00 66 ASP A N 1
ATOM 527 C CA . ASP A 1 66 ? 7.541 15.153 2.470 1.00 84.00 66 ASP A CA 1
ATOM 528 C C . ASP A 1 66 ? 6.421 15.156 3.507 1.00 84.00 66 ASP A C 1
ATOM 530 O O . ASP A 1 66 ? 5.371 14.545 3.324 1.00 84.00 66 ASP A O 1
ATOM 534 N N . ASN A 1 67 ? 6.649 15.859 4.616 1.00 81.81 67 ASN A N 1
ATOM 535 C CA . ASN A 1 67 ? 5.709 15.907 5.737 1.00 81.81 67 ASN A CA 1
ATOM 536 C C . ASN A 1 67 ? 4.366 16.566 5.383 1.00 81.81 67 ASN A C 1
ATOM 538 O O . ASN A 1 67 ? 3.414 16.448 6.153 1.00 81.81 67 ASN A O 1
ATOM 542 N N . SER A 1 68 ? 4.291 17.278 4.256 1.00 84.56 68 SER A N 1
ATOM 543 C CA . SER A 1 68 ? 3.055 17.874 3.750 1.00 84.56 68 SER A CA 1
ATOM 544 C C . SER A 1 68 ? 2.332 16.991 2.732 1.00 84.56 68 SER A C 1
ATOM 546 O O . SER A 1 68 ? 1.151 17.219 2.471 1.00 84.56 68 SER A O 1
ATOM 548 N N . ALA A 1 69 ? 3.001 15.967 2.195 1.00 87.38 69 ALA A N 1
ATOM 549 C CA . ALA A 1 69 ? 2.410 15.054 1.231 1.00 87.38 69 ALA A CA 1
ATOM 550 C C . ALA A 1 69 ? 1.413 14.099 1.896 1.00 87.38 69 ALA A C 1
ATOM 552 O O . ALA A 1 69 ? 1.678 13.495 2.943 1.00 87.38 69 ALA A O 1
ATOM 553 N N . VAL A 1 70 ? 0.267 13.953 1.235 1.00 91.00 70 VAL A N 1
ATOM 554 C CA . VAL A 1 70 ? -0.797 13.010 1.570 1.00 91.00 70 VAL A CA 1
ATOM 555 C C . VAL A 1 70 ? -1.020 12.136 0.346 1.00 91.00 70 VAL A C 1
ATOM 557 O O . VAL A 1 70 ? -1.236 12.655 -0.747 1.00 91.00 70 VAL A O 1
ATOM 560 N N . ILE A 1 71 ? -0.956 10.822 0.530 1.00 91.94 71 ILE A N 1
ATOM 561 C CA . ILE A 1 71 ? -1.251 9.845 -0.517 1.00 91.94 71 ILE A CA 1
ATOM 562 C C . ILE A 1 71 ? -2.586 9.203 -0.170 1.00 91.94 71 ILE A C 1
ATOM 564 O O . ILE A 1 71 ? -2.717 8.565 0.877 1.00 91.94 71 ILE A O 1
ATOM 568 N N . GLU A 1 72 ? -3.571 9.396 -1.039 1.00 93.88 72 GLU A N 1
ATOM 569 C CA . GLU A 1 72 ? -4.884 8.772 -0.920 1.00 93.88 72 GLU A CA 1
ATOM 570 C C . GLU A 1 72 ? -4.833 7.317 -1.387 1.00 93.88 72 GLU A C 1
ATOM 572 O O . GLU A 1 72 ? -4.110 6.958 -2.319 1.00 93.88 72 GLU A O 1
ATOM 577 N N . GLY A 1 73 ? -5.613 6.472 -0.726 1.00 95.62 73 GLY A N 1
ATOM 578 C CA . GLY A 1 73 ? -5.692 5.065 -1.056 1.00 95.62 73 GLY A CA 1
ATOM 579 C C . GLY A 1 73 ? -6.808 4.352 -0.313 1.00 95.62 73 GLY A C 1
ATOM 580 O O . GLY A 1 73 ? -7.787 4.958 0.132 1.00 95.62 73 GLY A O 1
ATOM 581 N N . ALA A 1 74 ? -6.661 3.043 -0.168 1.00 97.31 74 ALA A N 1
ATOM 582 C CA . ALA A 1 74 ? -7.601 2.238 0.591 1.00 97.31 74 ALA A CA 1
ATOM 583 C C . ALA A 1 74 ? -6.905 1.100 1.329 1.00 97.31 74 ALA A C 1
ATOM 585 O O . ALA A 1 74 ? -5.893 0.570 0.871 1.00 97.31 74 ALA A O 1
ATOM 586 N N . VAL A 1 75 ? -7.469 0.723 2.471 1.00 98.19 75 VAL A N 1
ATOM 587 C CA . VAL A 1 75 ? -7.004 -0.403 3.273 1.00 98.19 75 VAL A CA 1
ATOM 588 C C . VAL A 1 75 ? -7.829 -1.641 2.966 1.00 98.19 75 VAL A C 1
ATOM 590 O O . VAL A 1 75 ? -9.057 -1.587 2.897 1.00 98.19 75 VAL A O 1
ATOM 593 N N . TYR A 1 76 ? -7.142 -2.766 2.827 1.00 97.81 76 TYR A N 1
ATOM 594 C CA . TYR A 1 76 ? -7.729 -4.087 2.671 1.00 97.81 76 TYR A CA 1
ATOM 595 C C . TYR A 1 76 ? -7.107 -5.058 3.677 1.00 97.81 76 TYR A C 1
ATOM 597 O O . TYR A 1 76 ? -5.894 -5.054 3.883 1.00 97.81 76 TYR A O 1
ATOM 605 N N . ASN A 1 77 ? -7.933 -5.893 4.309 1.00 97.06 77 ASN A N 1
ATOM 606 C CA . ASN A 1 77 ? -7.459 -6.923 5.228 1.00 97.06 77 ASN A CA 1
ATOM 607 C C . ASN A 1 77 ? -7.155 -8.223 4.470 1.00 97.06 77 ASN A C 1
ATOM 609 O O . ASN A 1 77 ? -8.057 -8.876 3.949 1.00 97.06 77 ASN A O 1
ATOM 613 N N . VAL A 1 78 ? -5.883 -8.605 4.436 1.00 96.31 78 VAL A N 1
ATOM 614 C CA . VAL A 1 78 ? -5.384 -9.834 3.819 1.00 96.31 78 VAL A CA 1
ATOM 615 C C . VAL A 1 78 ? -5.380 -10.943 4.866 1.00 96.31 78 VAL A C 1
ATOM 617 O O . VAL A 1 78 ? -4.489 -11.017 5.711 1.00 96.31 78 VAL A O 1
ATOM 620 N N . GLU A 1 79 ? -6.391 -11.807 4.820 1.00 93.25 79 GLU A N 1
ATOM 621 C CA . GLU A 1 79 ? -6.647 -12.807 5.868 1.00 93.25 79 GLU A CA 1
ATOM 622 C C . GLU A 1 79 ? -5.814 -14.092 5.737 1.00 93.25 79 GLU A C 1
ATOM 624 O O . GLU A 1 79 ? -5.657 -14.822 6.714 1.00 93.25 79 GLU A O 1
ATOM 629 N N . SER A 1 80 ? -5.275 -14.387 4.551 1.00 94.19 80 SER A N 1
ATOM 630 C CA . SER A 1 80 ? -4.558 -15.634 4.272 1.00 94.19 80 SER A CA 1
ATOM 631 C C . SER A 1 80 ? -3.178 -15.389 3.667 1.00 94.19 80 SER A C 1
ATOM 633 O O . SER A 1 80 ? -2.959 -14.467 2.878 1.00 94.19 80 SER A O 1
ATOM 635 N N . VAL A 1 81 ? -2.235 -16.264 4.022 1.00 93.69 81 VAL A N 1
ATOM 636 C CA . VAL A 1 81 ? -0.861 -16.247 3.494 1.00 93.69 81 VAL A CA 1
ATOM 637 C C . VAL A 1 81 ? -0.861 -16.455 1.975 1.00 93.69 81 VAL A C 1
ATOM 639 O O . VAL A 1 81 ? -0.067 -15.845 1.267 1.00 93.69 81 VAL A O 1
ATOM 642 N N . GLU A 1 82 ? -1.798 -17.245 1.446 1.00 94.75 82 GLU A N 1
ATOM 643 C CA . GLU A 1 82 ? -1.978 -17.434 0.000 1.00 94.75 82 GLU A CA 1
ATOM 644 C C . GLU A 1 82 ? -2.320 -16.121 -0.718 1.00 94.75 82 GLU A C 1
ATOM 646 O O . GLU A 1 82 ? -1.728 -15.820 -1.756 1.00 94.75 82 GLU A O 1
ATOM 651 N N . HIS A 1 83 ? -3.208 -15.296 -0.149 1.00 95.62 83 HIS A N 1
ATOM 652 C CA . HIS A 1 83 ? -3.499 -13.971 -0.701 1.00 95.62 83 HIS A CA 1
ATOM 653 C C . HIS A 1 83 ? -2.284 -13.044 -0.605 1.00 95.62 83 HIS A C 1
ATOM 655 O O . HIS A 1 83 ? -1.980 -12.340 -1.566 1.00 95.62 83 HIS A O 1
ATOM 661 N N . ALA A 1 84 ? -1.551 -13.072 0.512 1.00 93.62 84 ALA A N 1
ATOM 662 C CA . ALA A 1 84 ? -0.325 -12.290 0.662 1.00 93.62 84 ALA A CA 1
ATOM 663 C C . ALA A 1 84 ? 0.729 -12.665 -0.401 1.00 93.62 84 ALA A C 1
ATOM 665 O O . ALA A 1 84 ? 1.353 -11.782 -0.993 1.00 93.62 84 ALA A O 1
ATOM 666 N N . HIS A 1 85 ? 0.877 -13.958 -0.716 1.00 93.06 85 HIS A N 1
ATOM 667 C CA . HIS A 1 85 ? 1.725 -14.436 -1.817 1.00 93.06 85 HIS A CA 1
ATOM 668 C C . HIS A 1 85 ? 1.225 -13.983 -3.186 1.00 93.06 85 HIS A C 1
ATOM 670 O O . HIS A 1 85 ? 2.028 -13.544 -4.007 1.00 93.06 85 HIS A O 1
ATOM 676 N N . ALA A 1 86 ? -0.081 -14.054 -3.449 1.00 94.25 86 ALA A N 1
ATOM 677 C CA . ALA A 1 86 ? -0.652 -13.586 -4.711 1.00 94.25 86 ALA A CA 1
ATOM 678 C C . ALA A 1 86 ? -0.387 -12.086 -4.937 1.00 94.25 86 ALA A C 1
ATOM 680 O O . ALA A 1 86 ? 0.029 -11.693 -6.029 1.00 94.25 86 ALA A O 1
ATOM 681 N N . LEU A 1 87 ? -0.539 -11.263 -3.893 1.00 94.12 87 LEU A N 1
ATOM 682 C CA . LEU A 1 87 ? -0.213 -9.835 -3.937 1.00 94.12 87 LEU A CA 1
ATOM 683 C C . LEU A 1 87 ? 1.287 -9.599 -4.162 1.00 94.12 87 LEU A C 1
ATOM 685 O O . LEU A 1 87 ? 1.661 -8.838 -5.052 1.00 94.12 87 LEU A O 1
ATOM 689 N N . ALA A 1 88 ? 2.157 -10.289 -3.418 1.00 90.38 88 ALA A N 1
ATOM 690 C CA . ALA A 1 88 ? 3.607 -10.178 -3.590 1.00 90.38 88 ALA A CA 1
ATOM 691 C C . ALA A 1 88 ? 4.067 -10.588 -5.005 1.00 90.38 88 ALA A C 1
ATOM 693 O O . ALA A 1 88 ? 4.939 -9.947 -5.594 1.00 90.38 88 ALA A O 1
ATOM 694 N N . ASN A 1 89 ? 3.447 -11.620 -5.584 1.00 90.25 89 ASN A N 1
ATOM 695 C CA . ASN A 1 89 ? 3.722 -12.057 -6.951 1.00 90.25 89 ASN A CA 1
ATOM 696 C C . ASN A 1 89 ? 3.289 -11.018 -7.994 1.00 90.25 89 ASN A C 1
ATOM 698 O O . ASN A 1 89 ? 3.992 -10.841 -8.990 1.00 90.25 89 ASN A O 1
ATOM 702 N N . TYR A 1 90 ? 2.162 -10.333 -7.772 1.00 88.81 90 TYR A N 1
ATOM 703 C CA . TYR A 1 90 ? 1.671 -9.277 -8.661 1.00 88.81 90 TYR A CA 1
ATOM 704 C C . TYR A 1 90 ? 2.575 -8.039 -8.652 1.00 88.81 90 TYR A C 1
ATOM 706 O O . TYR A 1 90 ? 2.914 -7.521 -9.714 1.00 88.81 90 TYR A O 1
ATOM 714 N N . GLU A 1 91 ? 3.003 -7.594 -7.470 1.00 84.75 91 GLU A N 1
ATOM 715 C CA . GLU A 1 91 ? 3.880 -6.426 -7.316 1.00 84.75 91 GLU A CA 1
ATOM 716 C C . GLU A 1 91 ? 5.298 -6.689 -7.851 1.00 84.75 91 GLU A C 1
ATOM 718 O O . GLU A 1 91 ? 5.965 -5.780 -8.347 1.00 84.75 91 GLU A O 1
ATOM 723 N N . THR A 1 92 ? 5.735 -7.954 -7.876 1.00 82.75 92 THR A N 1
ATOM 724 C CA . THR A 1 92 ? 7.059 -8.406 -8.340 1.00 82.75 92 THR A CA 1
ATOM 725 C C . THR A 1 92 ? 8.222 -7.894 -7.474 1.00 82.75 92 THR A C 1
ATOM 727 O O . THR A 1 92 ? 8.048 -7.167 -6.504 1.00 82.75 92 THR A O 1
ATOM 730 N N . LYS A 1 93 ? 9.463 -8.221 -7.862 1.00 82.69 93 LYS A N 1
ATOM 731 C CA . LYS A 1 93 ? 10.692 -7.718 -7.215 1.00 82.69 93 LYS A CA 1
ATOM 732 C C . LYS A 1 93 ? 10.893 -6.196 -7.299 1.00 82.69 93 LYS A C 1
ATOM 734 O O . LYS A 1 93 ? 11.868 -5.691 -6.754 1.00 82.69 93 LYS A O 1
ATOM 739 N N . ASN A 1 94 ? 10.049 -5.485 -8.050 1.00 86.69 94 ASN A N 1
ATOM 740 C CA . ASN A 1 94 ? 10.129 -4.030 -8.175 1.00 86.69 94 ASN A CA 1
ATOM 741 C C . ASN A 1 94 ? 9.555 -3.306 -6.959 1.00 86.69 94 ASN A C 1
ATOM 743 O O . ASN A 1 94 ? 9.775 -2.105 -6.833 1.00 86.69 94 ASN A O 1
ATOM 747 N N . TYR A 1 95 ? 8.876 -4.022 -6.061 1.00 87.81 95 TYR A N 1
ATOM 748 C CA . TYR A 1 95 ? 8.411 -3.485 -4.796 1.00 87.81 95 TYR A CA 1
ATOM 749 C C . TYR A 1 95 ? 8.850 -4.377 -3.634 1.00 87.81 95 TYR A C 1
ATOM 751 O O . TYR A 1 95 ? 8.989 -5.593 -3.758 1.00 87.81 95 TYR A O 1
ATOM 759 N N . THR A 1 96 ? 9.077 -3.746 -2.491 1.00 90.75 96 THR A N 1
ATOM 760 C CA . THR A 1 96 ? 9.283 -4.382 -1.188 1.00 90.75 96 THR A CA 1
ATOM 761 C C . THR A 1 96 ? 8.194 -3.921 -0.225 1.00 90.75 96 THR A C 1
ATOM 763 O O . THR A 1 96 ? 7.454 -2.987 -0.526 1.00 90.75 96 THR A O 1
ATOM 766 N N . THR A 1 97 ? 8.068 -4.557 0.934 1.00 92.31 97 THR A N 1
ATOM 767 C CA . THR A 1 97 ? 7.083 -4.167 1.948 1.00 92.31 97 THR A CA 1
ATOM 768 C C . THR A 1 97 ? 7.685 -3.238 2.999 1.00 92.31 97 THR A C 1
ATOM 770 O O . THR A 1 97 ? 8.783 -3.492 3.493 1.00 92.31 97 THR A O 1
ATOM 773 N N . GLY A 1 98 ? 6.931 -2.217 3.396 1.00 92.88 98 GLY A N 1
ATOM 774 C C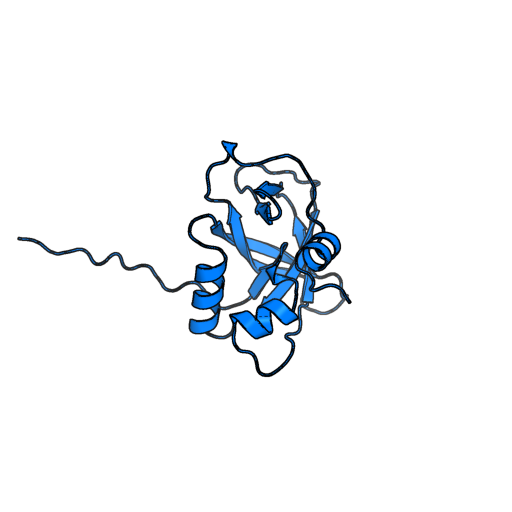A . GLY A 1 98 ? 7.177 -1.387 4.577 1.00 92.88 98 GLY A CA 1
ATOM 775 C C . GLY A 1 98 ? 5.948 -1.339 5.486 1.00 92.88 98 GLY A C 1
ATOM 776 O O . GLY A 1 98 ? 4.903 -1.901 5.156 1.00 92.88 98 GLY A O 1
ATOM 777 N N . THR A 1 99 ? 6.054 -0.652 6.622 1.00 94.94 99 THR A N 1
ATOM 778 C CA . THR A 1 99 ? 4.929 -0.418 7.540 1.00 94.94 99 THR A CA 1
ATOM 779 C C . THR A 1 99 ? 4.733 1.067 7.784 1.00 94.94 99 THR A C 1
ATOM 781 O O . THR A 1 99 ? 5.711 1.797 7.946 1.00 94.94 99 THR A O 1
ATOM 784 N N . THR A 1 100 ? 3.483 1.513 7.846 1.00 95.75 100 THR A N 1
ATOM 785 C CA . THR A 1 100 ? 3.151 2.903 8.172 1.00 95.75 100 THR A CA 1
ATOM 786 C C . THR A 1 100 ? 1.783 3.017 8.836 1.00 95.75 100 THR A C 1
ATOM 788 O O . THR A 1 100 ? 1.091 2.019 9.030 1.00 95.75 100 THR A O 1
ATOM 791 N N . THR A 1 101 ? 1.390 4.238 9.188 1.00 97.31 101 THR A N 1
ATOM 792 C CA . THR A 1 101 ? 0.064 4.541 9.731 1.00 97.31 101 THR A CA 1
ATOM 793 C C . THR A 1 101 ? -0.877 4.974 8.612 1.00 97.31 101 THR A C 1
ATOM 795 O O . THR A 1 101 ? -0.628 5.990 7.959 1.00 97.31 101 THR A O 1
ATOM 798 N N . ALA A 1 102 ? -1.980 4.248 8.434 1.00 97.94 102 ALA A N 1
ATOM 799 C CA . ALA A 1 102 ? -3.106 4.706 7.629 1.00 97.94 102 ALA A CA 1
ATOM 800 C C . ALA A 1 102 ? -4.053 5.566 8.474 1.00 97.94 102 ALA A C 1
ATOM 802 O O . ALA A 1 102 ? -4.291 5.271 9.645 1.00 97.94 102 ALA A O 1
ATOM 803 N N . TYR A 1 103 ? -4.606 6.611 7.864 1.00 97.75 103 TYR A N 1
ATOM 804 C CA . TYR A 1 103 ? -5.611 7.504 8.437 1.00 97.75 103 TYR A CA 1
ATOM 805 C C . TYR A 1 103 ? -6.910 7.358 7.649 1.00 97.75 103 TYR A C 1
ATOM 807 O O . TYR A 1 103 ? -6.962 7.728 6.473 1.00 97.75 103 TYR A O 1
ATOM 815 N N . TYR A 1 104 ? -7.948 6.813 8.277 1.00 97.75 104 TYR A N 1
ATOM 816 C CA . TYR A 1 104 ? -9.231 6.570 7.621 1.00 97.75 104 TYR A CA 1
ATOM 817 C C . TYR A 1 104 ? -10.038 7.856 7.464 1.00 97.75 104 TYR A C 1
ATOM 819 O O . TYR A 1 104 ? -9.933 8.780 8.268 1.00 97.75 104 TYR A O 1
ATOM 827 N N . SER A 1 105 ? -10.844 7.923 6.404 1.00 93.69 105 SER A N 1
ATOM 828 C CA . SER A 1 105 ? -11.626 9.124 6.052 1.00 93.69 105 SER A CA 1
ATOM 829 C C . SER A 1 105 ? -13.144 8.922 6.127 1.00 93.69 105 SER A C 1
ATOM 831 O O . SER A 1 105 ? -13.906 9.822 5.786 1.00 93.69 105 SER A O 1
ATOM 833 N N . ASP A 1 106 ? -13.597 7.754 6.583 1.00 94.44 106 ASP A N 1
ATOM 834 C CA . ASP A 1 106 ? -15.019 7.384 6.677 1.00 94.44 106 ASP A CA 1
ATOM 835 C C . ASP A 1 106 ? -15.696 7.765 8.007 1.00 94.44 106 ASP A C 1
ATOM 837 O O . ASP A 1 106 ? -16.901 7.566 8.165 1.00 94.44 106 ASP A O 1
ATOM 841 N N . GLY A 1 107 ? -14.942 8.312 8.966 1.00 93.38 107 GLY A N 1
ATOM 842 C CA . GLY A 1 107 ? -15.448 8.678 10.293 1.00 93.38 107 GLY A CA 1
ATOM 843 C C . GLY A 1 107 ? -15.775 7.489 11.207 1.00 93.38 107 GLY A C 1
ATOM 844 O O . GLY A 1 107 ? -16.415 7.678 12.241 1.00 93.38 107 GLY A O 1
ATOM 845 N N . GLN A 1 108 ? -15.364 6.270 10.846 1.00 94.94 108 GLN A N 1
ATOM 846 C CA . GLN A 1 108 ? -15.524 5.065 11.660 1.00 94.94 108 GLN A CA 1
ATOM 847 C C . GLN A 1 108 ? -14.291 4.810 12.541 1.00 94.94 108 GLN A C 1
ATOM 849 O O . GLN A 1 108 ? -13.192 5.297 12.272 1.00 94.94 108 GLN A O 1
ATOM 854 N N . GLN A 1 109 ? -14.466 4.012 13.599 1.00 94.19 109 GLN A N 1
ATOM 855 C CA . GLN A 1 109 ? -13.362 3.568 14.454 1.00 94.19 109 GLN A CA 1
ATOM 856 C C . GLN A 1 109 ? -12.798 2.206 13.995 1.00 94.19 109 GLN A C 1
ATOM 858 O O . GLN A 1 109 ? -13.580 1.355 13.571 1.00 94.19 109 GLN A O 1
ATOM 863 N N . PRO A 1 110 ? -11.480 1.967 14.145 1.00 96.00 110 PRO A N 1
ATOM 864 C CA . PRO A 1 110 ? -10.473 2.944 14.566 1.00 96.00 110 PRO A CA 1
ATOM 865 C C . PRO A 1 110 ? -10.236 4.006 13.477 1.00 96.00 110 PRO A C 1
ATOM 867 O O . PRO A 1 110 ? -10.456 3.746 12.295 1.00 96.00 110 PRO A O 1
ATOM 870 N N . GLU A 1 111 ? -9.813 5.208 13.878 1.00 97.31 111 GLU A N 1
ATOM 871 C CA . GLU A 1 111 ? -9.489 6.310 12.950 1.00 97.31 111 GLU A CA 1
ATOM 872 C C . GLU A 1 111 ? -8.133 6.107 12.256 1.00 97.31 111 GLU A C 1
ATOM 874 O O . GLU A 1 111 ? -7.870 6.694 11.205 1.00 97.31 111 GLU A O 1
ATOM 879 N N . THR A 1 112 ? -7.282 5.246 12.819 1.00 97.88 112 THR A N 1
ATOM 880 C CA . THR A 1 112 ? -5.977 4.882 12.267 1.00 97.88 112 THR A CA 1
ATOM 881 C C . THR A 1 112 ? -5.638 3.418 12.527 1.00 97.88 112 THR A C 1
ATOM 883 O O . THR A 1 112 ? -6.105 2.833 13.500 1.00 97.88 112 THR A O 1
ATOM 886 N N . ASP A 1 113 ? -4.786 2.844 11.678 1.00 98.19 113 ASP A N 1
ATOM 887 C CA . ASP A 1 113 ? -4.215 1.504 11.855 1.00 98.19 113 ASP A CA 1
ATOM 888 C C . ASP A 1 113 ? -2.756 1.460 11.383 1.00 98.19 113 ASP A C 1
ATOM 890 O O . ASP A 1 113 ? -2.336 2.260 10.541 1.00 98.19 113 ASP A O 1
ATOM 894 N N . GLN A 1 114 ? -1.981 0.502 11.908 1.00 98.00 114 GLN A N 1
ATOM 895 C CA . GLN A 1 114 ? -0.710 0.108 11.294 1.00 98.00 114 GLN A CA 1
ATOM 896 C C . GLN A 1 114 ? -0.987 -0.792 10.094 1.00 98.00 114 GLN A C 1
ATOM 898 O O . GLN A 1 114 ? -1.689 -1.795 10.210 1.00 98.00 114 GLN A O 1
ATOM 903 N N . VAL A 1 115 ? -0.410 -0.434 8.953 1.00 97.94 115 VAL A N 1
ATOM 904 C CA . VAL A 1 115 ? -0.644 -1.104 7.675 1.00 97.94 115 VAL A CA 1
ATOM 905 C C . VAL A 1 115 ? 0.668 -1.456 6.993 1.00 97.94 115 VAL A C 1
ATOM 907 O O . VAL A 1 115 ? 1.669 -0.744 7.119 1.00 97.94 115 VAL A O 1
ATOM 910 N N . THR A 1 116 ? 0.649 -2.536 6.223 1.00 97.25 116 THR A N 1
ATOM 911 C CA . THR A 1 116 ? 1.684 -2.863 5.248 1.00 97.25 116 THR A CA 1
ATOM 912 C C . THR A 1 116 ? 1.498 -2.014 3.992 1.00 97.25 116 THR A C 1
ATOM 914 O O . THR A 1 116 ? 0.388 -1.861 3.487 1.00 97.25 116 THR A O 1
ATOM 917 N N . ILE A 1 117 ? 2.596 -1.471 3.473 1.00 95.56 117 ILE A N 1
ATOM 918 C CA . ILE A 1 117 ? 2.650 -0.739 2.202 1.00 95.56 117 ILE A CA 1
ATOM 919 C C . ILE A 1 117 ? 3.646 -1.400 1.261 1.00 95.56 117 ILE A C 1
ATOM 921 O O . ILE A 1 117 ? 4.624 -1.997 1.711 1.00 95.56 117 ILE A O 1
ATOM 925 N N . TYR A 1 118 ? 3.436 -1.234 -0.041 1.00 94.69 118 TYR A N 1
ATOM 926 C CA . TYR A 1 118 ? 4.459 -1.516 -1.043 1.00 94.69 118 TYR A CA 1
ATOM 927 C C . TYR A 1 118 ? 5.330 -0.278 -1.259 1.00 94.69 118 TYR A C 1
ATOM 929 O O . TYR A 1 118 ? 4.821 0.834 -1.354 1.00 94.69 118 TYR A O 1
ATOM 937 N N . VAL A 1 119 ? 6.642 -0.456 -1.327 1.00 93.44 119 VAL A N 1
ATOM 938 C CA . VAL A 1 119 ? 7.650 0.589 -1.545 1.00 93.44 119 VAL A CA 1
ATOM 939 C C . VAL A 1 119 ? 8.465 0.193 -2.764 1.00 93.44 119 VAL A C 1
ATOM 941 O O . VAL A 1 119 ? 8.838 -0.971 -2.896 1.00 93.44 119 VAL A O 1
ATOM 944 N N . PHE A 1 120 ? 8.748 1.131 -3.661 1.00 93.38 120 PHE A N 1
ATOM 945 C CA . PHE A 1 120 ? 9.471 0.830 -4.888 1.00 93.38 120 PHE A CA 1
ATOM 946 C C . PHE A 1 120 ? 10.933 0.457 -4.603 1.00 93.38 120 PHE A C 1
ATOM 948 O O . PHE A 1 120 ? 11.714 1.252 -4.084 1.00 93.38 120 PHE A O 1
ATOM 955 N N . ALA A 1 121 ? 11.305 -0.757 -4.994 1.00 92.06 121 ALA A N 1
ATOM 956 C CA . ALA A 1 121 ? 12.642 -1.337 -4.885 1.00 92.06 121 ALA A CA 1
ATOM 957 C C . ALA A 1 121 ? 13.338 -1.500 -6.254 1.00 92.06 121 ALA A C 1
ATOM 959 O O . ALA A 1 121 ? 14.439 -2.048 -6.334 1.00 92.06 121 ALA A O 1
ATOM 960 N N . GLY A 1 122 ? 12.694 -1.057 -7.341 1.00 89.88 122 GLY A N 1
ATOM 961 C CA . GLY A 1 122 ? 13.241 -1.091 -8.697 1.00 89.88 122 GLY A CA 1
ATOM 962 C C . GLY A 1 122 ? 14.295 -0.009 -8.975 1.00 89.88 122 GLY A C 1
ATOM 963 O O . GLY A 1 122 ? 14.752 0.718 -8.090 1.00 89.88 122 GLY A O 1
ATOM 964 N N . ASN A 1 123 ? 14.695 0.119 -10.244 1.00 91.19 123 ASN A N 1
ATOM 965 C CA . ASN A 1 123 ? 15.679 1.118 -10.657 1.00 91.19 123 ASN A CA 1
ATOM 966 C C . ASN A 1 123 ? 15.061 2.525 -10.685 1.00 91.19 123 ASN A C 1
ATOM 968 O O . ASN A 1 123 ? 14.150 2.809 -11.458 1.00 91.19 123 ASN A O 1
ATOM 972 N N . ARG A 1 124 ? 15.598 3.438 -9.872 1.00 88.56 124 ARG A N 1
ATOM 973 C CA . ARG A 1 124 ? 15.081 4.810 -9.754 1.00 88.56 124 ARG A CA 1
ATOM 974 C C . ARG A 1 124 ? 15.251 5.654 -11.010 1.00 88.56 124 ARG A C 1
ATOM 976 O O . ARG A 1 124 ? 14.516 6.621 -11.177 1.00 88.56 124 ARG A O 1
ATOM 983 N N . SER A 1 125 ? 16.189 5.305 -11.889 1.00 90.69 125 SER A N 1
ATOM 984 C CA . SER A 1 125 ? 16.342 5.980 -13.182 1.00 90.69 125 SER A CA 1
ATOM 985 C C . SER A 1 125 ? 15.161 5.740 -14.127 1.00 90.69 125 SER A C 1
ATOM 987 O O . SER A 1 125 ? 15.000 6.501 -15.075 1.00 90.69 125 SER A O 1
ATOM 989 N N . ASP A 1 126 ? 14.326 4.734 -13.848 1.00 91.12 126 ASP A N 1
ATOM 990 C CA . ASP A 1 126 ? 13.115 4.439 -14.621 1.00 91.12 126 ASP A CA 1
ATOM 991 C C . ASP A 1 126 ? 11.895 5.245 -14.132 1.00 91.12 126 ASP A C 1
ATOM 993 O O . ASP A 1 126 ? 10.799 5.104 -14.678 1.00 91.12 126 ASP A O 1
ATOM 997 N N . LEU A 1 127 ? 12.062 6.064 -13.086 1.00 92.56 127 LEU A N 1
ATOM 998 C CA . LEU A 1 127 ? 10.985 6.845 -12.490 1.00 92.56 127 LEU A CA 1
ATOM 999 C C . LEU A 1 127 ? 10.839 8.212 -13.153 1.00 92.56 127 LEU A C 1
ATOM 1001 O O . LEU A 1 127 ? 11.815 8.925 -13.387 1.00 92.56 127 LEU A O 1
ATOM 1005 N N . THR A 1 128 ? 9.592 8.619 -13.359 1.00 92.19 128 THR A N 1
ATOM 1006 C CA . THR A 1 128 ? 9.227 9.947 -13.859 1.00 92.19 128 THR A CA 1
ATOM 1007 C C . THR A 1 128 ? 8.360 10.689 -12.851 1.00 92.19 128 THR A C 1
ATOM 1009 O O . THR A 1 128 ? 7.572 10.071 -12.133 1.00 92.19 128 THR A O 1
ATOM 1012 N N . GLU A 1 129 ? 8.470 12.017 -12.809 1.00 90.19 129 GLU A N 1
ATOM 1013 C CA . GLU A 1 129 ? 7.545 12.846 -12.031 1.00 90.19 129 GLU A CA 1
ATOM 1014 C C . GLU A 1 129 ? 6.118 12.736 -12.582 1.00 90.19 129 GLU A C 1
ATOM 1016 O O . GLU A 1 129 ? 5.905 12.672 -13.796 1.00 90.19 129 GLU A O 1
ATOM 1021 N N . GLY A 1 130 ? 5.133 12.713 -11.688 1.00 84.75 130 GLY A N 1
ATOM 1022 C CA . GLY A 1 130 ? 3.729 12.631 -12.059 1.00 84.75 130 GLY A CA 1
ATOM 1023 C C . GLY A 1 130 ? 2.845 12.188 -10.903 1.00 84.75 130 GLY A C 1
ATOM 1024 O O . GLY A 1 130 ? 3.330 11.841 -9.831 1.00 84.75 130 GLY A O 1
ATOM 1025 N N . ASP A 1 131 ? 1.543 12.196 -11.165 1.00 81.56 131 ASP A N 1
ATOM 1026 C CA . ASP A 1 131 ? 0.502 11.756 -10.242 1.00 81.56 131 ASP A CA 1
ATOM 1027 C C . ASP A 1 131 ? -0.190 10.500 -10.788 1.00 81.56 131 ASP A C 1
ATOM 1029 O O . ASP A 1 131 ? -0.347 10.337 -12.007 1.00 81.56 131 ASP A O 1
ATOM 1033 N N . PHE A 1 132 ? -0.590 9.600 -9.890 1.00 82.56 132 PHE A N 1
ATOM 1034 C CA . PHE A 1 132 ? -1.325 8.400 -10.260 1.00 82.56 132 PHE A CA 1
ATOM 1035 C C . PHE A 1 132 ? -2.825 8.629 -10.122 1.00 82.56 132 PHE A C 1
ATOM 1037 O O . PHE A 1 132 ? -3.336 8.934 -9.051 1.00 82.56 132 PHE A O 1
ATOM 1044 N N . ASN A 1 133 ? -3.555 8.354 -11.202 1.00 83.50 133 ASN A N 1
ATOM 1045 C CA . ASN A 1 133 ? -5.007 8.413 -11.202 1.00 83.50 133 ASN A CA 1
ATOM 1046 C C . ASN A 1 133 ? -5.602 7.044 -11.554 1.00 83.50 133 ASN A C 1
ATOM 1048 O O . ASN A 1 133 ? -5.488 6.577 -12.693 1.00 83.50 133 ASN A O 1
ATOM 1052 N N . LEU A 1 134 ? -6.288 6.428 -10.585 1.00 81.00 134 LEU A N 1
ATOM 1053 C CA . LEU A 1 134 ? -6.890 5.102 -10.744 1.00 81.00 134 LEU A CA 1
ATOM 1054 C C . LEU A 1 134 ? -7.887 5.053 -11.911 1.00 81.00 134 LEU A C 1
ATOM 1056 O O . LEU A 1 134 ? -7.848 4.120 -12.707 1.00 81.00 134 LEU A O 1
ATOM 1060 N N . GLN A 1 135 ? -8.734 6.075 -12.071 1.00 81.75 135 GLN A N 1
ATOM 1061 C CA . GLN A 1 135 ? -9.733 6.123 -13.149 1.00 81.75 135 GLN A CA 1
ATOM 1062 C C . GLN A 1 135 ? -9.074 6.150 -14.532 1.00 81.75 135 GLN A C 1
ATOM 1064 O O . GLN A 1 135 ? -9.501 5.450 -15.455 1.00 81.75 135 GLN A O 1
ATOM 1069 N N . ARG A 1 136 ? -7.983 6.913 -14.676 1.00 81.81 136 ARG A N 1
ATOM 1070 C CA . ARG A 1 136 ? -7.181 6.934 -15.903 1.00 81.81 136 ARG A CA 1
ATOM 1071 C C . ARG A 1 136 ? -6.581 5.560 -16.192 1.00 81.81 136 ARG A C 1
ATOM 1073 O O . ARG A 1 136 ? -6.640 5.117 -17.338 1.00 81.81 136 ARG A O 1
ATOM 1080 N N . TRP A 1 137 ? -6.049 4.879 -15.177 1.00 81.94 137 TRP A N 1
ATOM 1081 C CA . TRP A 1 137 ? -5.524 3.520 -15.322 1.00 81.94 137 TRP A CA 1
ATOM 1082 C C . TRP A 1 137 ? -6.612 2.520 -15.737 1.00 81.94 137 TRP A C 1
ATOM 1084 O O . TRP A 1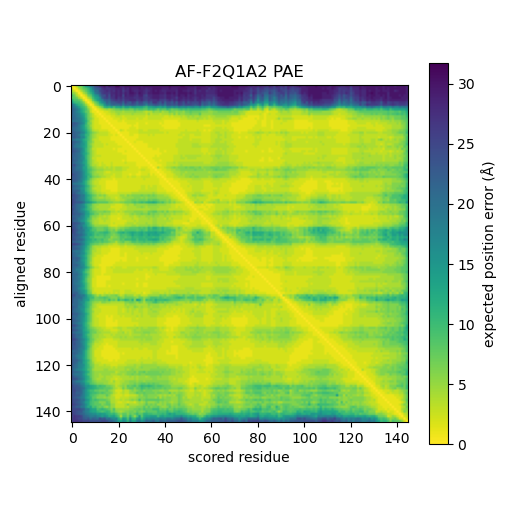 137 ? -6.439 1.799 -16.720 1.00 81.94 137 TRP A O 1
ATOM 1094 N N . MET A 1 138 ? -7.773 2.541 -15.075 1.00 81.12 138 MET A N 1
ATOM 1095 C CA . MET A 1 138 ? -8.901 1.664 -15.406 1.00 81.12 138 MET A CA 1
ATOM 1096 C C . MET A 1 138 ? -9.360 1.859 -16.855 1.00 81.12 138 MET A C 1
ATOM 1098 O O . MET A 1 138 ? -9.597 0.880 -17.562 1.00 81.12 138 MET A O 1
ATOM 1102 N N . LYS A 1 139 ? -9.425 3.107 -17.337 1.00 83.38 139 LYS A N 1
ATOM 1103 C CA . LYS A 1 139 ? -9.765 3.406 -18.735 1.00 83.38 139 LYS A CA 1
ATOM 1104 C C . LYS A 1 139 ? -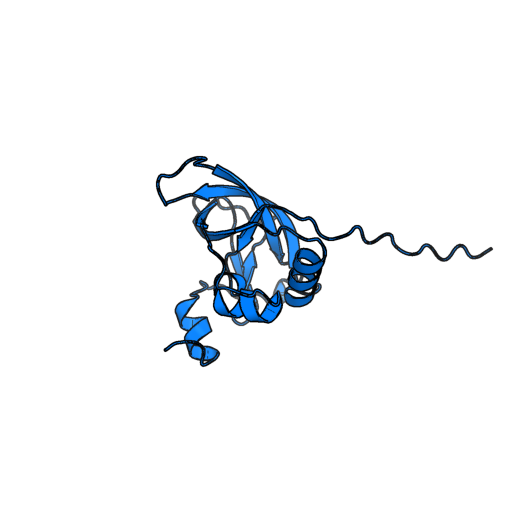8.731 2.852 -19.721 1.00 83.38 139 LYS A C 1
ATOM 1106 O O . LYS A 1 139 ? -9.124 2.288 -20.737 1.00 83.38 139 LYS A O 1
ATOM 1111 N N . MET A 1 140 ? -7.432 2.979 -19.429 1.00 77.12 140 MET A N 1
ATOM 1112 C CA . MET A 1 140 ? -6.366 2.417 -20.277 1.00 77.12 140 MET A CA 1
ATOM 1113 C C . MET A 1 140 ? -6.450 0.891 -20.381 1.00 77.12 140 MET A C 1
ATOM 1115 O O . MET A 1 140 ? -6.223 0.339 -21.452 1.00 77.12 140 MET A O 1
ATOM 1119 N N . MET A 1 141 ? -6.821 0.220 -19.290 1.00 77.75 141 MET A N 1
ATOM 1120 C CA . MET A 1 141 ? -6.945 -1.239 -19.240 1.00 77.75 141 MET A CA 1
ATOM 1121 C C . MET A 1 141 ? -8.280 -1.768 -19.790 1.00 77.75 141 MET A C 1
ATOM 1123 O O . MET A 1 141 ? -8.528 -2.970 -19.722 1.00 77.75 141 MET A O 1
ATOM 1127 N N . GLY A 1 142 ? -9.168 -0.898 -20.291 1.00 78.56 142 GLY A N 1
ATOM 1128 C CA . GLY A 1 142 ? -10.517 -1.289 -20.722 1.00 78.56 142 GLY A CA 1
ATOM 1129 C C . GLY A 1 142 ? -11.413 -1.771 -19.573 1.00 78.56 142 GLY A C 1
ATOM 1130 O O . GLY A 1 142 ? -12.365 -2.510 -19.803 1.00 78.56 142 GLY A O 1
ATOM 1131 N N . ARG A 1 143 ? -11.089 -1.380 -18.333 1.00 71.94 143 ARG A N 1
ATOM 1132 C CA . ARG A 1 143 ? -11.797 -1.744 -17.091 1.00 71.94 143 ARG A CA 1
ATOM 1133 C C . ARG A 1 143 ? -12.789 -0.670 -16.634 1.00 71.94 143 ARG A C 1
ATOM 1135 O O . ARG A 1 143 ? -13.583 -0.917 -15.733 1.00 71.94 143 ARG A O 1
ATOM 1142 N N . GLY A 1 144 ? -12.738 0.523 -17.227 1.00 61.69 144 GLY A N 1
ATOM 1143 C CA . GLY A 1 144 ? -13.722 1.581 -16.996 1.00 61.69 144 GLY A CA 1
ATOM 1144 C C . GLY A 1 144 ? -15.002 1.310 -17.788 1.00 61.69 144 GLY A C 1
ATOM 1145 O O . GLY A 1 144 ? -14.925 1.113 -19.000 1.00 61.69 144 GLY A O 1
ATOM 1146 N N . LYS A 1 145 ? -16.150 1.280 -17.103 1.00 53.50 145 LYS A N 1
ATOM 1147 C CA . LYS A 1 145 ? -17.471 1.304 -17.746 1.00 53.50 145 LYS A CA 1
ATOM 1148 C C . LYS A 1 145 ? -17.739 2.647 -18.418 1.00 53.50 145 LYS A C 1
ATOM 1150 O O . LYS A 1 145 ? -17.318 3.677 -17.847 1.00 53.50 145 LYS A O 1
#

Radius of gyration: 16.07 Å; Cα contacts (8 Å, |Δi|>4): 259; chains: 1; bounding box: 48×47×35 Å

pLDDT: mean 87.73, std 13.09, range [39.5, 98.19]